Protein AF-A0A7V0JT08-F1 (afdb_monomer)

Foldseek 3Di:
DDPPPDAFDWFDPVLQDPQWAFPDDDDPDTDTDHDPPQAQADDPVGHQRHVVNSVLSSVVNRDVPSPD

Sequence (68 aa):
MSESHKQFKRPPKRYQPRGLSILYEDRDILVVDKVSGLLTVSNGKVRDNTAYYLLNEYMRKGNPKSRH

Nearest PDB structures (foldseek):
  4bsr-assembly1_B  TM=3.718E-01  e=4.671E+00  Homo sapiens

pLDDT: mean 84.95, std 12.59, range [44.69, 95.5]

Secondary structure (DSSP, 8-state):
-----PPP-PPPGGGPPTTEEEEEE-SS-EEEEE-TT-BSS--SS-SSSBHHHHHHHHHHHH-TT---

Radius of gyration: 13.75 Å; Cα contacts (8 Å, |Δi|>4): 73; chains: 1; bounding box: 36×23×32 Å

Structure (mmCIF, N/CA/C/O backbone):
data_AF-A0A7V0JT08-F1
#
_entry.id   AF-A0A7V0JT08-F1
#
loop_
_atom_site.group_PDB
_atom_site.id
_atom_site.type_symbol
_atom_site.label_atom_id
_atom_site.label_alt_id
_atom_site.label_comp_id
_atom_site.label_asym_id
_atom_site.label_entity_id
_atom_site.label_seq_id
_atom_site.pdbx_PDB_ins_code
_atom_site.Cartn_x
_atom_site.Cartn_y
_atom_site.Cartn_z
_atom_site.occupancy
_atom_site.B_iso_or_equiv
_atom_site.auth_seq_id
_atom_site.auth_comp_id
_atom_site.auth_asym_id
_atom_site.auth_atom_id
_atom_site.pdbx_PDB_model_num
ATOM 1 N N . MET A 1 1 ? -25.227 -17.322 18.542 1.00 44.97 1 MET A N 1
ATOM 2 C CA . MET A 1 1 ? -23.774 -17.151 18.748 1.00 44.97 1 MET A CA 1
ATOM 3 C C . MET A 1 1 ? -23.509 -15.655 18.759 1.00 44.97 1 MET A C 1
ATOM 5 O O . MET A 1 1 ? -23.729 -15.015 17.743 1.00 44.97 1 MET A O 1
ATOM 9 N N . SER A 1 2 ? -23.201 -15.066 19.913 1.00 44.69 2 SER A N 1
ATOM 10 C CA . SER A 1 2 ? -22.920 -13.632 20.020 1.00 44.69 2 SER A CA 1
ATOM 11 C C . SER A 1 2 ? -21.486 -13.378 19.563 1.00 44.69 2 SER A C 1
ATOM 13 O O . SER A 1 2 ? -20.533 -13.640 20.296 1.00 44.69 2 SER A O 1
ATOM 15 N N . GLU A 1 3 ? -21.311 -12.893 18.335 1.00 56.47 3 GLU A N 1
ATOM 16 C CA . GLU A 1 3 ? -20.006 -12.404 17.905 1.00 56.47 3 GLU A CA 1
ATOM 17 C C . GLU A 1 3 ? -19.653 -11.159 18.715 1.00 56.47 3 GLU A C 1
ATOM 19 O O . GLU A 1 3 ? -20.104 -10.051 18.427 1.00 56.47 3 GLU A O 1
ATOM 24 N N . SER A 1 4 ? -18.825 -11.335 19.742 1.00 58.75 4 SER A N 1
ATOM 25 C CA . SER A 1 4 ? -18.141 -10.231 20.405 1.00 58.75 4 SER A CA 1
ATOM 26 C C . SER A 1 4 ? -17.342 -9.466 19.346 1.00 58.75 4 SER A C 1
ATOM 28 O O . SER A 1 4 ? -16.266 -9.892 18.919 1.00 58.75 4 SER A O 1
ATOM 30 N N . HIS A 1 5 ? -17.896 -8.352 18.870 1.00 61.16 5 HIS A N 1
ATOM 31 C CA . HIS A 1 5 ? -17.235 -7.458 17.933 1.00 61.16 5 HIS A CA 1
ATOM 32 C C . HIS A 1 5 ? -16.101 -6.738 18.664 1.00 61.16 5 HIS A C 1
ATOM 34 O O . HIS A 1 5 ? -16.248 -5.619 19.150 1.00 61.16 5 HIS A O 1
ATOM 40 N N . LYS A 1 6 ? -14.954 -7.415 18.793 1.00 68.00 6 LYS A N 1
ATOM 41 C CA . LYS A 1 6 ? -13.721 -6.786 19.267 1.00 68.00 6 LYS A CA 1
ATOM 42 C C . LYS A 1 6 ? -13.410 -5.608 18.352 1.00 68.00 6 LYS A C 1
ATOM 44 O O . LYS A 1 6 ? -13.292 -5.776 17.140 1.00 68.00 6 LYS A O 1
ATOM 49 N N . GLN A 1 7 ? -13.263 -4.432 18.952 1.00 70.25 7 GLN A N 1
ATOM 50 C CA . GLN A 1 7 ? -12.921 -3.208 18.243 1.00 70.25 7 GLN A CA 1
ATOM 51 C C . GLN A 1 7 ? -11.590 -3.399 17.502 1.00 70.25 7 GLN A C 1
ATOM 53 O O . GLN A 1 7 ? -10.576 -3.766 18.105 1.00 70.25 7 GLN A O 1
ATOM 58 N N . PHE A 1 8 ? -11.610 -3.195 16.186 1.00 79.25 8 PHE A N 1
ATOM 59 C CA . PHE A 1 8 ? -10.427 -3.326 15.345 1.00 79.25 8 PHE A CA 1
ATOM 60 C C . PHE A 1 8 ? -9.397 -2.255 15.705 1.00 79.25 8 PHE A C 1
ATOM 62 O O . PHE A 1 8 ? -9.707 -1.063 15.735 1.00 79.25 8 PHE A O 1
ATOM 69 N N . LYS A 1 9 ? -8.162 -2.678 15.982 1.00 81.06 9 LYS A N 1
ATOM 70 C CA . LYS A 1 9 ? -7.044 -1.769 16.241 1.00 81.06 9 LYS A CA 1
ATOM 71 C C . LYS A 1 9 ? -6.217 -1.641 14.972 1.00 81.06 9 LYS A C 1
ATOM 73 O O . LYS A 1 9 ? -5.476 -2.557 14.631 1.00 81.06 9 LYS A O 1
ATOM 78 N N . ARG A 1 10 ? -6.343 -0.490 14.313 1.00 82.62 10 ARG A N 1
ATOM 79 C CA . ARG A 1 10 ? -5.576 -0.161 13.108 1.00 82.62 10 ARG A CA 1
ATOM 80 C C . ARG A 1 10 ? -4.082 -0.064 13.443 1.00 82.62 10 ARG A C 1
ATOM 82 O O . ARG A 1 10 ? -3.743 0.486 14.502 1.00 82.62 10 ARG A O 1
ATOM 89 N N . PRO A 1 11 ? -3.180 -0.531 12.569 1.00 84.94 11 PRO A N 1
ATOM 90 C CA . PRO A 1 11 ? -1.755 -0.281 12.707 1.00 84.94 11 PRO A CA 1
ATOM 91 C C . PRO A 1 11 ? -1.422 1.217 12.800 1.00 84.94 11 PRO A C 1
ATOM 93 O O . PRO A 1 11 ? -2.053 2.044 12.134 1.00 84.94 11 PRO A O 1
ATOM 96 N N . PRO A 1 12 ? -0.379 1.598 13.557 1.00 86.12 12 PRO A N 1
ATOM 97 C CA . PRO A 1 12 ? 0.096 2.977 13.594 1.00 86.12 12 PRO A CA 1
ATOM 98 C C . PRO A 1 12 ? 0.435 3.535 12.202 1.00 86.12 12 PRO A C 1
ATOM 100 O O . PRO A 1 12 ? 1.136 2.891 11.419 1.00 86.12 12 PRO A O 1
ATOM 103 N N . LYS A 1 13 ? 0.034 4.787 11.929 1.00 84.81 13 LYS A N 1
ATOM 104 C CA . LYS A 1 13 ? 0.274 5.462 10.635 1.00 84.81 13 LYS A CA 1
ATOM 105 C C . LYS A 1 13 ? 1.748 5.514 10.218 1.00 84.81 13 LYS A C 1
ATOM 107 O O . LYS A 1 13 ? 2.038 5.506 9.032 1.00 84.81 13 LYS A O 1
ATOM 112 N N . ARG A 1 14 ? 2.686 5.514 11.173 1.00 88.06 14 ARG A N 1
ATOM 113 C CA . ARG A 1 14 ? 4.138 5.510 10.901 1.00 88.06 14 ARG A CA 1
ATOM 114 C C . ARG A 1 14 ? 4.617 4.314 10.072 1.00 88.06 14 ARG A C 1
ATOM 116 O O . ARG A 1 14 ? 5.704 4.371 9.513 1.00 88.06 14 ARG A O 1
ATOM 123 N N . TYR A 1 15 ? 3.840 3.232 10.035 1.00 88.56 15 TYR A N 1
ATOM 124 C CA . TYR A 1 15 ? 4.164 2.042 9.254 1.00 88.56 15 TYR A CA 1
ATOM 125 C C . TYR A 1 15 ? 3.568 2.065 7.848 1.00 88.56 15 TYR A C 1
ATOM 127 O O . TYR A 1 15 ? 3.844 1.142 7.086 1.00 88.56 15 TYR A O 1
ATOM 135 N N . GLN A 1 16 ? 2.762 3.078 7.501 1.00 89.62 16 GLN A N 1
ATOM 136 C CA . GLN A 1 16 ? 2.111 3.134 6.198 1.00 89.62 16 GLN A CA 1
ATOM 137 C C . GLN A 1 16 ? 3.143 3.086 5.061 1.00 89.62 16 GLN A C 1
ATOM 139 O O . GLN A 1 16 ? 4.128 3.834 5.087 1.00 89.62 16 GLN A O 1
ATOM 144 N N . PRO A 1 17 ? 2.934 2.205 4.072 1.00 89.44 17 PRO A N 1
ATOM 145 C CA . PRO A 1 17 ? 3.860 2.049 2.967 1.00 89.44 17 PRO A CA 1
ATOM 146 C C . PRO A 1 17 ? 3.836 3.273 2.047 1.00 89.44 17 PRO A C 1
ATOM 148 O O . PRO A 1 17 ? 2.789 3.840 1.740 1.00 89.44 17 PRO A O 1
ATOM 151 N N . ARG A 1 18 ? 5.014 3.685 1.570 1.00 87.56 18 ARG A N 1
ATOM 152 C CA . ARG A 1 18 ? 5.121 4.759 0.573 1.00 87.56 18 ARG A CA 1
ATOM 153 C C . ARG A 1 18 ? 4.557 4.278 -0.765 1.00 87.56 18 ARG A C 1
ATOM 155 O O . ARG A 1 18 ? 4.839 3.159 -1.179 1.00 87.56 18 ARG A O 1
ATOM 162 N N . GLY A 1 19 ? 3.789 5.131 -1.445 1.00 87.25 19 GLY A N 1
ATOM 163 C CA . GLY A 1 19 ? 3.158 4.799 -2.731 1.00 87.25 19 GLY A CA 1
ATOM 164 C C . GLY A 1 19 ? 1.898 3.926 -2.631 1.00 87.25 19 GLY A C 1
ATOM 165 O O . GLY A 1 19 ? 1.373 3.499 -3.659 1.00 87.25 19 GLY A O 1
ATOM 166 N N . LEU A 1 20 ? 1.407 3.668 -1.414 1.00 92.62 20 LEU A N 1
ATOM 167 C CA . LEU A 1 20 ? 0.184 2.911 -1.139 1.00 92.62 20 LEU A CA 1
ATOM 168 C C . LEU A 1 20 ? -0.605 3.608 -0.030 1.00 92.62 20 LEU A C 1
ATOM 170 O O . LEU A 1 20 ? -0.381 3.375 1.160 1.00 92.62 20 LEU A O 1
ATOM 174 N N . SER A 1 21 ? -1.525 4.480 -0.425 1.00 93.62 21 SER A N 1
ATOM 175 C CA . SER A 1 21 ? -2.367 5.211 0.521 1.00 93.62 21 SER A CA 1
ATOM 176 C C . SER A 1 21 ? -3.502 4.311 1.000 1.00 93.62 21 SER A C 1
ATOM 178 O O . SER A 1 21 ? -4.273 3.802 0.193 1.00 93.62 21 SER A O 1
ATOM 180 N N . ILE A 1 22 ? -3.634 4.117 2.311 1.00 92.75 22 ILE A N 1
ATOM 181 C CA . ILE A 1 22 ? -4.737 3.335 2.886 1.00 92.75 22 ILE A CA 1
ATOM 182 C C . ILE A 1 22 ? -5.978 4.222 2.982 1.00 92.75 22 ILE A C 1
ATOM 184 O O . ILE A 1 22 ? -5.992 5.186 3.751 1.00 92.75 22 ILE A O 1
ATOM 188 N N . LEU A 1 23 ? -7.013 3.880 2.217 1.00 93.81 23 LEU A N 1
ATOM 189 C CA . LEU A 1 23 ? -8.289 4.597 2.188 1.00 93.81 23 LEU A CA 1
ATOM 190 C C . LEU A 1 23 ? -9.240 4.073 3.269 1.00 93.81 23 LEU A C 1
ATOM 192 O O . LEU A 1 23 ? -9.881 4.847 3.980 1.00 93.81 23 LEU A O 1
ATOM 196 N N . TYR A 1 24 ? -9.299 2.750 3.422 1.00 92.12 24 TYR A N 1
ATOM 197 C CA . TYR A 1 24 ? -10.163 2.074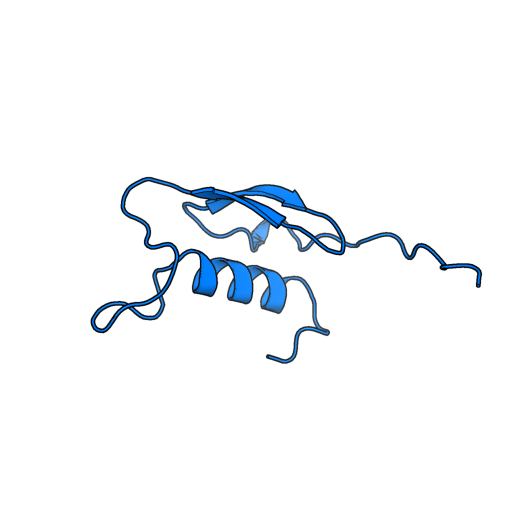 4.383 1.00 92.12 24 TYR A CA 1
ATOM 198 C C . TYR A 1 24 ? -9.496 0.809 4.919 1.00 92.12 24 TYR A C 1
ATOM 200 O O . TYR A 1 24 ? -8.728 0.167 4.211 1.00 92.12 24 TYR A O 1
ATOM 208 N N . GLU A 1 25 ? -9.780 0.469 6.174 1.00 90.81 25 GLU A N 1
ATOM 209 C CA . GLU A 1 25 ? -9.254 -0.733 6.821 1.00 90.81 25 GLU A CA 1
ATOM 210 C C . GLU A 1 25 ? -10.160 -1.127 7.987 1.00 90.81 25 GLU A C 1
ATOM 212 O O . GLU A 1 25 ? -10.444 -0.287 8.854 1.00 90.81 25 GLU A O 1
ATOM 217 N N . ASP A 1 26 ? -10.544 -2.397 8.018 1.00 88.56 26 ASP A N 1
ATOM 218 C CA . ASP A 1 26 ? -11.227 -3.044 9.131 1.00 88.56 26 ASP A CA 1
ATOM 219 C C . ASP A 1 26 ? -10.603 -4.425 9.436 1.00 88.56 26 ASP A C 1
ATOM 221 O O . ASP A 1 26 ? -9.428 -4.663 9.157 1.00 88.56 26 ASP A O 1
ATOM 225 N N . ARG A 1 27 ? -11.363 -5.323 10.077 1.00 85.12 27 ARG A N 1
ATOM 226 C CA . ARG A 1 27 ? -10.887 -6.666 10.449 1.00 85.12 27 ARG A CA 1
ATOM 227 C C . ARG A 1 27 ? -10.651 -7.580 9.249 1.00 85.12 27 ARG A C 1
ATOM 229 O O . ARG A 1 27 ? -9.837 -8.493 9.372 1.00 85.12 27 ARG A O 1
ATOM 236 N N . ASP A 1 28 ? -11.361 -7.350 8.156 1.00 87.69 28 ASP A N 1
ATOM 237 C CA . ASP A 1 28 ? -11.555 -8.315 7.080 1.00 87.69 28 ASP A CA 1
ATOM 238 C C . ASP A 1 28 ? -11.015 -7.787 5.746 1.00 87.69 28 ASP A C 1
ATOM 240 O O . ASP A 1 28 ? -10.493 -8.561 4.941 1.00 87.69 28 ASP A O 1
ATOM 244 N N . ILE A 1 29 ? -11.096 -6.473 5.511 1.00 91.75 29 ILE A N 1
ATOM 245 C CA . ILE A 1 29 ? -10.698 -5.846 4.252 1.00 91.75 29 ILE A CA 1
ATOM 246 C C . ILE A 1 29 ? -9.817 -4.606 4.440 1.00 91.75 29 ILE A C 1
ATOM 248 O O . ILE A 1 29 ? -9.925 -3.830 5.393 1.00 91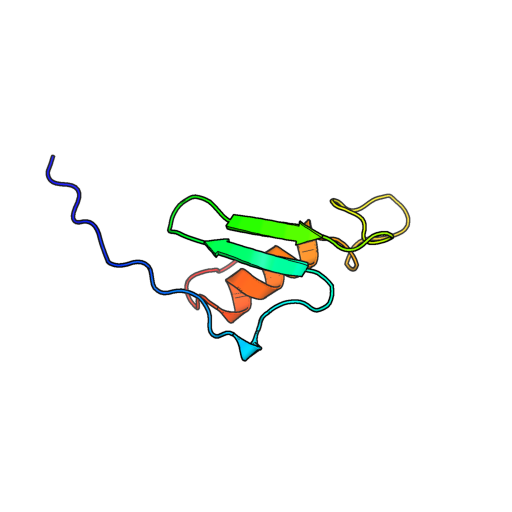.75 29 ILE A O 1
ATOM 252 N N . LEU A 1 30 ? -8.957 -4.395 3.444 1.00 92.06 30 LEU A N 1
ATOM 253 C CA . LEU A 1 30 ? -8.068 -3.249 3.318 1.00 92.06 30 LEU A CA 1
ATOM 254 C C . LEU A 1 30 ? -8.223 -2.660 1.912 1.00 92.06 30 LEU A C 1
ATOM 256 O O . LEU A 1 30 ? -7.990 -3.345 0.917 1.00 92.06 30 LEU A O 1
ATOM 260 N N . VAL A 1 31 ? -8.607 -1.387 1.831 1.00 94.81 31 VAL A N 1
ATOM 261 C CA . VAL A 1 31 ? -8.760 -0.655 0.568 1.00 94.81 31 VAL A CA 1
ATOM 262 C C . VAL A 1 31 ? -7.624 0.345 0.444 1.00 94.81 31 VAL A C 1
ATOM 264 O O . VAL A 1 31 ? -7.423 1.190 1.324 1.00 94.81 31 VAL A O 1
ATOM 267 N N . VAL A 1 32 ? -6.894 0.262 -0.665 1.00 95.00 32 VAL A N 1
ATOM 268 C CA . VAL A 1 32 ? -5.709 1.082 -0.921 1.00 95.00 32 VAL A CA 1
ATOM 269 C C . VAL A 1 32 ? -5.787 1.771 -2.272 1.00 95.00 32 VAL A C 1
ATOM 271 O O . VAL A 1 32 ? -6.301 1.210 -3.238 1.00 95.00 32 VAL A O 1
ATOM 274 N N . ASP A 1 33 ? -5.215 2.966 -2.334 1.00 95.50 33 ASP A N 1
ATOM 275 C CA . ASP A 1 33 ? -4.885 3.647 -3.577 1.00 95.50 33 ASP A CA 1
ATOM 276 C C . ASP A 1 33 ? -3.413 3.385 -3.920 1.00 95.50 33 ASP A C 1
ATOM 278 O O . ASP A 1 33 ? -2.503 3.691 -3.139 1.00 95.50 33 ASP A O 1
ATOM 282 N N . LYS A 1 34 ? -3.188 2.757 -5.075 1.00 95.12 34 LYS A N 1
ATOM 283 C CA . LYS A 1 34 ? -1.875 2.302 -5.536 1.00 95.12 34 LYS A CA 1
ATOM 284 C C . LYS A 1 34 ? -1.365 3.234 -6.621 1.00 95.12 34 LYS A C 1
ATOM 286 O O . LYS A 1 34 ? -1.973 3.341 -7.684 1.00 95.12 34 LYS A O 1
ATOM 291 N N . VAL A 1 35 ? -0.166 3.778 -6.426 1.00 94.94 35 VAL A N 1
ATOM 292 C CA . VAL A 1 35 ? 0.483 4.601 -7.455 1.00 94.94 35 VAL A CA 1
ATOM 293 C C . VAL A 1 35 ? 0.747 3.827 -8.753 1.00 94.94 35 VAL A C 1
ATOM 295 O O . VAL A 1 35 ? 0.904 2.595 -8.778 1.00 94.94 35 VAL A O 1
ATOM 298 N N . SER A 1 36 ? 0.830 4.566 -9.860 1.00 94.06 36 SER A N 1
ATOM 299 C CA . SER A 1 36 ? 1.283 4.021 -11.141 1.00 94.06 36 SER A CA 1
ATOM 300 C C . SER A 1 36 ? 2.716 3.479 -11.034 1.00 94.06 36 SER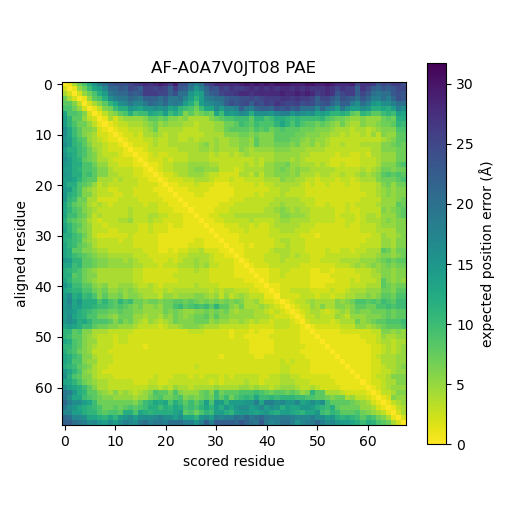 A C 1
ATOM 302 O O . SER A 1 36 ? 3.518 3.959 -10.235 1.00 94.06 36 SER A O 1
ATOM 304 N N . GLY A 1 37 ? 3.035 2.442 -11.809 1.00 91.25 37 GLY A N 1
ATOM 305 C CA . GLY A 1 37 ? 4.363 1.813 -11.823 1.00 91.25 37 GLY A CA 1
ATOM 306 C C . GLY A 1 37 ? 4.662 0.853 -10.664 1.00 91.25 37 GLY A C 1
ATOM 307 O O . GLY A 1 37 ? 5.600 0.066 -10.768 1.00 91.25 37 GLY A O 1
ATOM 308 N N . LEU A 1 38 ? 3.856 0.836 -9.595 1.00 94.25 38 LEU A N 1
ATOM 309 C CA . LEU A 1 38 ? 3.979 -0.174 -8.541 1.00 94.25 38 LEU A CA 1
ATOM 310 C C . LEU A 1 38 ? 3.268 -1.471 -8.949 1.00 94.25 38 LEU A C 1
AT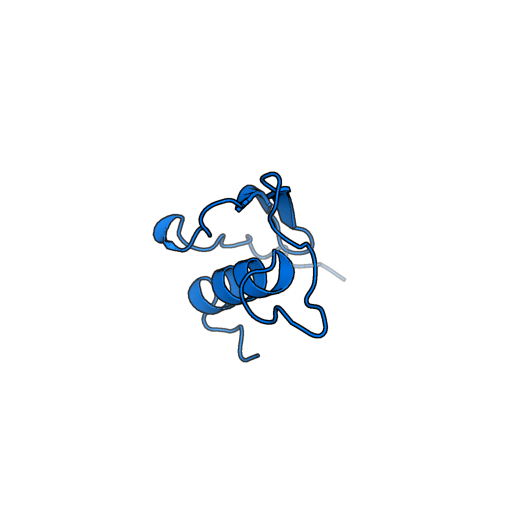OM 312 O O . LEU A 1 38 ? 2.094 -1.452 -9.314 1.00 94.25 38 LEU A O 1
ATOM 316 N N . LEU A 1 39 ? 3.950 -2.608 -8.878 1.00 94.94 39 LEU A N 1
ATOM 317 C CA . LEU A 1 39 ? 3.342 -3.901 -9.197 1.00 94.94 39 LEU A CA 1
ATOM 318 C C . LEU A 1 39 ? 2.371 -4.336 -8.096 1.00 94.94 39 LEU A C 1
ATOM 320 O O . LEU A 1 39 ? 2.642 -4.117 -6.920 1.00 94.94 39 LEU A O 1
ATOM 324 N N . THR A 1 40 ? 1.257 -4.982 -8.447 1.00 94.88 40 THR A N 1
ATOM 325 C CA . THR A 1 40 ? 0.326 -5.519 -7.437 1.00 94.88 40 THR A CA 1
ATOM 326 C C . THR A 1 40 ? 0.905 -6.763 -6.759 1.00 94.88 40 THR A C 1
ATOM 328 O O . THR A 1 40 ? 0.893 -6.861 -5.535 1.00 94.88 40 THR A O 1
ATOM 331 N N . VAL A 1 41 ? 1.467 -7.677 -7.552 1.00 94.75 41 VAL A N 1
ATOM 332 C CA . VAL A 1 41 ? 2.094 -8.932 -7.111 1.00 94.75 41 VAL A CA 1
ATOM 333 C C . VAL A 1 41 ? 3.478 -9.086 -7.737 1.00 94.75 41 VAL A C 1
ATOM 335 O O . VAL A 1 41 ? 3.816 -8.389 -8.697 1.00 94.75 41 VAL A O 1
ATOM 338 N N . SER A 1 42 ? 4.288 -9.978 -7.172 1.00 93.69 42 SER A N 1
ATOM 339 C CA . SER A 1 42 ? 5.643 -10.250 -7.647 1.00 93.69 42 SER A CA 1
ATOM 340 C C . SER A 1 42 ? 5.654 -10.931 -9.013 1.00 93.69 42 SER A C 1
ATOM 342 O O . SER A 1 42 ? 4.673 -11.518 -9.470 1.00 93.69 42 SER A O 1
ATOM 344 N N . ASN A 1 43 ? 6.797 -10.836 -9.683 1.00 92.50 43 ASN A N 1
ATOM 345 C CA . ASN A 1 43 ? 7.083 -11.556 -10.916 1.00 92.50 43 ASN A CA 1
ATOM 346 C C . ASN A 1 43 ? 8.507 -12.138 -10.856 1.00 92.50 43 ASN A C 1
ATOM 348 O O . ASN A 1 43 ? 9.194 -12.025 -9.841 1.00 92.50 43 ASN A O 1
ATOM 352 N N . GLY A 1 44 ? 8.979 -12.747 -11.947 1.00 91.56 44 GLY A N 1
ATOM 353 C CA . GLY A 1 44 ? 10.311 -13.364 -11.989 1.00 91.56 44 GLY A CA 1
ATOM 354 C C . GLY A 1 44 ? 11.487 -12.408 -11.724 1.00 91.56 44 GLY A C 1
ATOM 355 O O . GLY A 1 44 ? 12.574 -12.876 -11.403 1.00 91.56 44 GLY A O 1
ATOM 356 N N . LYS A 1 45 ? 11.285 -11.088 -11.836 1.00 90.50 45 LYS A N 1
ATOM 357 C CA . LYS A 1 45 ? 12.329 -10.061 -11.668 1.00 90.50 45 LYS A CA 1
ATOM 358 C C . LYS A 1 45 ? 12.173 -9.236 -10.389 1.00 90.50 45 LYS A C 1
ATOM 360 O O . LYS A 1 45 ? 13.171 -8.781 -9.844 1.00 90.50 45 LYS A O 1
ATOM 365 N N . VAL A 1 46 ? 10.944 -9.023 -9.917 1.00 88.44 46 VAL A N 1
ATOM 366 C CA . VAL A 1 46 ? 10.633 -8.153 -8.774 1.00 88.44 46 VAL A CA 1
ATOM 367 C C . VAL A 1 46 ? 9.869 -8.942 -7.722 1.00 88.44 46 VAL A C 1
ATOM 369 O O . VAL A 1 46 ? 8.765 -9.418 -7.983 1.00 88.44 46 VAL A O 1
ATOM 372 N N . ARG A 1 47 ? 10.451 -9.043 -6.522 1.00 86.56 47 ARG A N 1
ATOM 373 C CA . ARG A 1 47 ? 9.862 -9.758 -5.380 1.00 86.56 47 ARG A CA 1
ATOM 374 C C . ARG A 1 47 ? 9.266 -8.809 -4.337 1.00 86.56 47 ARG A C 1
ATOM 376 O O . ARG A 1 47 ? 8.098 -8.957 -3.990 1.00 86.56 47 ARG A O 1
ATOM 383 N N . ASP A 1 48 ? 10.016 -7.779 -3.950 1.00 87.81 48 ASP A N 1
ATOM 384 C CA . ASP A 1 48 ? 9.716 -7.034 -2.717 1.00 87.81 48 ASP A CA 1
ATOM 385 C C . ASP A 1 48 ? 9.100 -5.643 -2.969 1.00 87.81 48 ASP A C 1
ATOM 387 O O . ASP A 1 48 ? 8.463 -5.061 -2.099 1.00 87.81 48 ASP A O 1
ATOM 391 N N . ASN A 1 49 ? 9.215 -5.093 -4.182 1.00 90.56 49 ASN A N 1
ATOM 392 C CA . ASN A 1 49 ? 8.617 -3.797 -4.527 1.00 90.56 49 ASN A CA 1
ATOM 393 C C . ASN A 1 49 ? 7.220 -3.966 -5.143 1.00 90.56 49 ASN A C 1
ATOM 395 O O . ASN A 1 49 ? 6.994 -3.661 -6.317 1.00 90.56 49 ASN A O 1
ATOM 399 N N . THR A 1 50 ? 6.302 -4.536 -4.365 1.00 95.00 50 THR A N 1
ATOM 400 C CA . THR A 1 50 ? 4.930 -4.833 -4.797 1.00 95.00 50 THR A CA 1
ATOM 401 C C . THR A 1 50 ? 3.922 -4.392 -3.745 1.00 95.00 50 THR A C 1
ATOM 403 O O . THR A 1 50 ? 4.246 -4.316 -2.559 1.00 95.00 50 THR A O 1
ATOM 406 N N . ALA A 1 51 ? 2.681 -4.133 -4.160 1.00 95.38 51 ALA A N 1
ATOM 407 C CA . ALA A 1 51 ? 1.595 -3.814 -3.246 1.00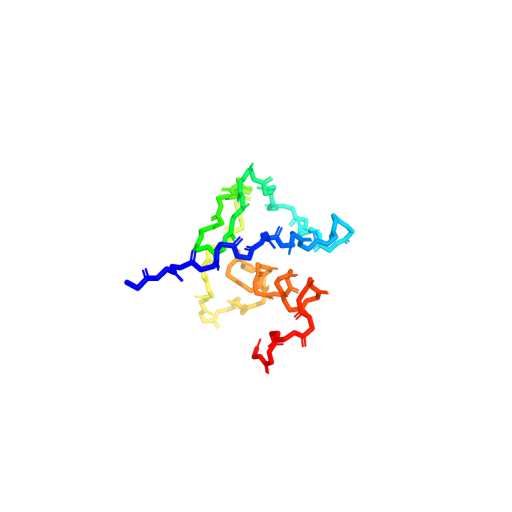 95.38 51 ALA A CA 1
ATOM 408 C C . ALA A 1 51 ? 1.394 -4.921 -2.211 1.00 95.38 51 ALA A C 1
ATOM 410 O O . ALA A 1 51 ? 1.341 -4.639 -1.019 1.00 95.38 51 ALA A O 1
ATOM 411 N N . TYR A 1 52 ? 1.386 -6.177 -2.657 1.00 94.50 52 TYR A N 1
ATOM 412 C CA . TYR A 1 52 ? 1.274 -7.336 -1.780 1.00 94.50 52 TYR A CA 1
ATOM 413 C C . TYR A 1 52 ? 2.353 -7.360 -0.686 1.00 94.50 52 TYR A C 1
ATOM 415 O O . TYR A 1 52 ? 2.036 -7.444 0.500 1.00 94.50 52 TYR A O 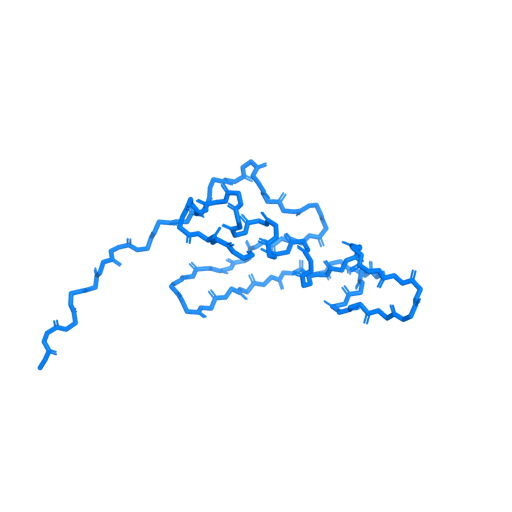1
ATOM 423 N N . TYR A 1 53 ? 3.626 -7.223 -1.067 1.00 93.94 53 TYR A N 1
ATOM 424 C CA . TYR A 1 53 ? 4.734 -7.254 -0.111 1.00 93.94 53 TYR A CA 1
ATOM 425 C C . TYR A 1 53 ? 4.663 -6.094 0.891 1.00 93.94 53 TYR A C 1
ATOM 427 O O . TYR A 1 53 ? 4.781 -6.294 2.101 1.00 93.94 53 TYR A O 1
ATOM 435 N N . LEU A 1 54 ? 4.427 -4.876 0.396 1.00 93.75 54 LEU A N 1
ATOM 436 C CA . LEU A 1 54 ? 4.388 -3.671 1.224 1.00 93.75 54 LEU A CA 1
ATOM 437 C C . LEU A 1 54 ? 3.224 -3.684 2.226 1.00 93.75 54 LEU A C 1
ATOM 439 O O . LEU A 1 54 ? 3.395 -3.240 3.363 1.00 93.75 54 LEU A O 1
ATOM 443 N N . LEU A 1 55 ? 2.058 -4.205 1.831 1.00 92.88 55 LEU A N 1
ATOM 444 C CA . LEU A 1 55 ? 0.897 -4.323 2.717 1.00 92.88 55 LEU A CA 1
ATOM 445 C C . LEU A 1 55 ? 1.081 -5.426 3.762 1.00 92.88 55 LEU A C 1
ATOM 447 O O . LEU A 1 55 ? 0.738 -5.211 4.925 1.00 92.88 55 LEU A O 1
ATOM 451 N N . ASN A 1 56 ? 1.699 -6.554 3.402 1.00 91.00 56 ASN A N 1
ATOM 452 C CA . ASN A 1 56 ? 2.065 -7.578 4.383 1.00 91.00 56 ASN A CA 1
ATOM 453 C C . ASN A 1 56 ? 3.031 -7.020 5.435 1.00 91.00 56 ASN A C 1
ATOM 455 O O . ASN A 1 56 ? 2.807 -7.182 6.634 1.00 91.00 56 ASN A O 1
ATOM 459 N N . GLU A 1 57 ? 4.063 -6.286 5.014 1.00 90.94 57 GLU A N 1
ATOM 460 C CA . GLU A 1 57 ? 5.000 -5.640 5.938 1.00 90.94 57 GLU A CA 1
ATOM 461 C C . GLU A 1 57 ? 4.323 -4.593 6.837 1.00 90.94 57 GLU A C 1
ATOM 463 O O . GLU A 1 57 ? 4.655 -4.483 8.023 1.00 90.94 57 GLU A O 1
ATOM 468 N N . TYR A 1 58 ? 3.352 -3.845 6.306 1.00 91.38 58 TYR A N 1
ATOM 469 C CA . TYR A 1 58 ? 2.524 -2.927 7.090 1.00 91.38 58 TYR A CA 1
ATOM 470 C C . TYR A 1 58 ? 1.736 -3.659 8.184 1.00 91.38 58 TYR A C 1
ATOM 472 O O . TYR A 1 58 ? 1.806 -3.264 9.354 1.00 91.38 58 TYR A O 1
ATOM 480 N N . MET A 1 59 ? 1.048 -4.753 7.840 1.00 88.31 59 MET A N 1
ATOM 481 C CA . MET A 1 59 ? 0.289 -5.550 8.810 1.00 88.31 59 MET A CA 1
ATOM 482 C C . MET A 1 59 ? 1.203 -6.204 9.851 1.00 88.31 59 MET A C 1
ATOM 484 O O . MET A 1 59 ? 0.883 -6.188 11.042 1.00 88.31 59 MET A O 1
ATOM 488 N N . ARG A 1 60 ? 2.377 -6.696 9.436 1.00 87.44 60 ARG A N 1
ATOM 489 C CA . ARG A 1 60 ? 3.356 -7.338 10.324 1.00 87.44 60 ARG A CA 1
ATOM 490 C C . ARG A 1 60 ? 3.929 -6.380 11.367 1.00 87.44 60 ARG A C 1
ATOM 492 O O . ARG A 1 60 ? 4.059 -6.735 12.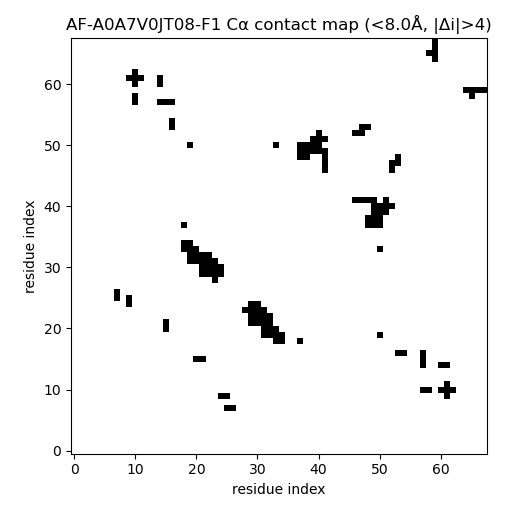535 1.00 87.44 60 ARG A O 1
ATOM 499 N N . LYS A 1 61 ? 4.226 -5.140 10.969 1.00 86.81 61 LYS A N 1
ATOM 500 C CA . LYS A 1 61 ? 4.684 -4.075 11.886 1.00 86.81 61 LYS A CA 1
ATOM 501 C C . LYS A 1 61 ? 3.554 -3.534 12.759 1.00 86.81 61 LYS A C 1
ATOM 503 O O . LYS A 1 61 ? 3.789 -3.100 13.885 1.00 86.81 61 LYS A O 1
ATOM 508 N N . GLY A 1 62 ? 2.338 -3.539 12.222 1.00 80.69 62 GLY A N 1
ATOM 509 C CA . GLY A 1 62 ? 1.130 -3.039 12.859 1.00 80.69 62 GLY A CA 1
ATOM 510 C C . GLY A 1 62 ? 0.537 -3.934 13.932 1.00 80.69 62 GLY A C 1
ATOM 511 O O . GLY A 1 62 ? -0.018 -3.437 14.913 1.00 80.69 62 GLY A O 1
ATOM 512 N N . ASN A 1 63 ? 0.646 -5.245 13.738 1.00 78.75 63 ASN A N 1
ATOM 513 C CA . ASN A 1 63 ? 0.009 -6.242 14.574 1.00 78.75 63 ASN A CA 1
ATOM 514 C C . ASN A 1 63 ? 1.042 -7.272 15.055 1.00 78.75 63 ASN A C 1
ATOM 516 O O . ASN A 1 63 ? 1.442 -8.141 14.281 1.00 78.75 63 ASN A O 1
ATOM 520 N N . PRO A 1 64 ? 1.415 -7.264 16.348 1.00 65.31 64 PRO A N 1
ATOM 521 C CA . PRO A 1 64 ? 2.397 -8.204 16.891 1.00 65.31 64 PRO A CA 1
ATOM 522 C C . PRO A 1 64 ? 1.944 -9.673 16.834 1.00 65.31 64 PRO A C 1
ATOM 524 O O . PRO A 1 64 ? 2.752 -10.570 17.056 1.00 65.31 64 PRO A O 1
ATOM 527 N N . LYS A 1 65 ? 0.662 -9.945 16.543 1.00 71.44 65 LYS A N 1
ATOM 528 C CA . LYS A 1 65 ? 0.150 -11.308 16.326 1.00 71.44 65 LYS A CA 1
ATOM 529 C C . LYS A 1 65 ? 0.374 -11.826 14.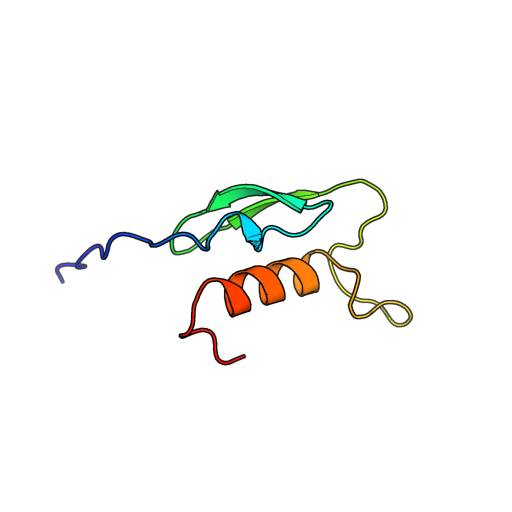904 1.00 71.44 65 LYS A C 1
ATOM 531 O O . LYS A 1 65 ? 0.191 -13.020 14.677 1.00 71.44 65 LYS A O 1
ATOM 536 N N . SER A 1 66 ? 0.753 -10.965 13.962 1.00 70.06 66 SER A N 1
ATOM 537 C CA . SER A 1 66 ? 1.070 -11.362 12.591 1.00 70.06 66 SER A CA 1
ATOM 538 C C . SER A 1 66 ? 2.441 -12.043 12.574 1.00 70.06 66 SER A C 1
ATOM 540 O O . SER A 1 66 ? 3.477 -11.383 12.618 1.00 70.06 66 SER A O 1
ATOM 542 N N . ARG A 1 67 ? 2.443 -13.382 12.597 1.00 60.88 67 ARG A N 1
ATOM 543 C CA . ARG A 1 67 ? 3.653 -14.222 12.701 1.00 60.88 67 ARG A CA 1
ATOM 544 C C . ARG A 1 67 ? 4.205 -14.707 11.354 1.00 60.88 67 ARG A C 1
ATOM 546 O O . ARG A 1 67 ? 5.164 -15.473 11.370 1.00 60.88 67 ARG A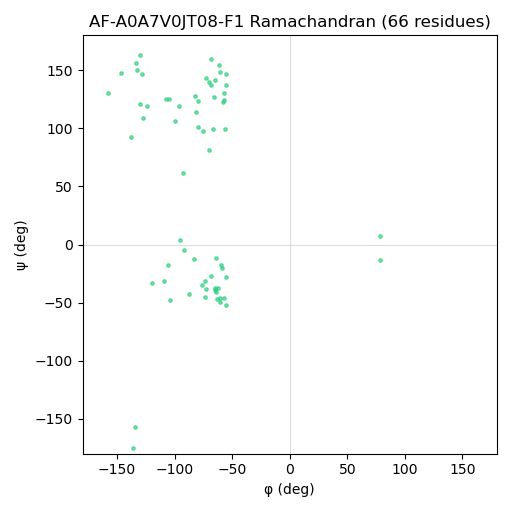 O 1
ATOM 553 N N . HIS A 1 68 ? 3.618 -14.287 10.237 1.00 52.84 68 HIS A N 1
ATOM 554 C CA . HIS A 1 68 ? 3.985 -14.724 8.892 1.00 52.84 68 HIS A CA 1
ATOM 555 C C . HIS A 1 68 ? 4.343 -13.543 7.994 1.00 52.84 68 HIS A C 1
ATOM 557 O O . HIS A 1 68 ? 3.787 -12.444 8.236 1.00 52.84 68 HIS A O 1
#

Mean predicted aligned error: 6.26 Å

Solvent-accessible surface area (backbone atoms only — not comparable to full-atom values): 4439 Å² total; per-residue (Å²): 133,85,79,78,79,72,80,74,79,77,49,62,74,93,51,61,44,85,68,42,48,77,76,45,76,64,92,86,53,74,43,67,50,72,46,86,93,59,36,63,60,62,57,102,89,46,67,68,78,15,50,52,45,42,51,51,53,30,47,34,76,39,32,91,81,48,86,117